Protein AF-A0A9N9ESG4-F1 (afdb_monomer_lite)

Organism: NCBI:txid60492

Structure (mmCIF, N/CA/C/O backbone):
data_AF-A0A9N9ESG4-F1
#
_entry.id   AF-A0A9N9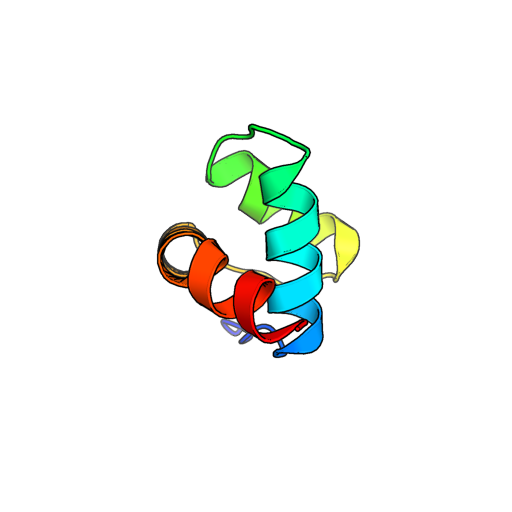ESG4-F1
#
loop_
_atom_site.group_PDB
_atom_site.id
_atom_site.type_symbol
_atom_site.label_atom_id
_atom_site.label_alt_id
_atom_site.label_comp_id
_atom_site.label_asym_id
_at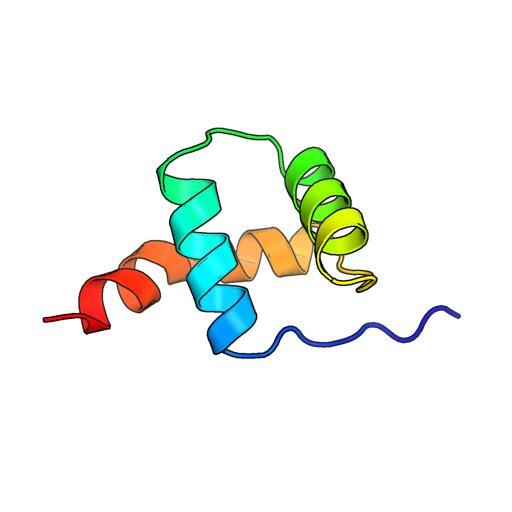om_site.label_entity_id
_atom_site.label_seq_id
_atom_site.pdbx_PDB_ins_code
_atom_site.Cartn_x
_atom_site.Cartn_y
_atom_site.Cartn_z
_atom_site.occupancy
_atom_site.B_iso_or_equiv
_atom_site.auth_seq_id
_atom_site.auth_comp_id
_atom_site.auth_asym_id
_atom_site.auth_atom_id
_atom_site.pdbx_PDB_model_num
ATOM 1 N N . MET A 1 1 ? -7.100 2.710 21.268 1.00 47.41 1 MET A N 1
ATOM 2 C CA . MET A 1 1 ? -6.027 2.645 20.247 1.00 47.41 1 MET A CA 1
ATOM 3 C C . MET A 1 1 ? -6.611 1.969 19.013 1.00 47.41 1 MET A C 1
ATOM 5 O O . MET A 1 1 ? -7.067 0.841 19.171 1.00 47.41 1 MET A O 1
ATOM 9 N N . PRO A 1 2 ? -6.688 2.612 17.833 1.00 48.66 2 PRO A N 1
ATOM 10 C CA . PRO A 1 2 ? -7.137 1.915 16.629 1.00 48.66 2 PRO A CA 1
ATOM 11 C C . PRO A 1 2 ? -6.208 0.720 16.394 1.00 48.66 2 PRO A C 1
ATOM 13 O O . PRO A 1 2 ? -4.983 0.877 16.398 1.00 48.66 2 PRO A O 1
ATOM 16 N N . LYS A 1 3 ? -6.778 -0.485 16.285 1.00 56.59 3 LYS A N 1
ATOM 17 C CA . LYS A 1 3 ? -5.996 -1.693 16.013 1.00 56.59 3 LYS A CA 1
ATOM 18 C C . LYS A 1 3 ? -5.304 -1.488 14.668 1.00 56.59 3 LYS A C 1
ATOM 20 O O . LYS A 1 3 ? -5.963 -1.213 13.671 1.00 56.59 3 LYS A O 1
ATOM 25 N N . ARG A 1 4 ? -3.970 -1.556 14.662 1.00 63.41 4 ARG A N 1
ATOM 26 C CA . ARG A 1 4 ? -3.185 -1.570 13.426 1.00 63.41 4 ARG A CA 1
ATOM 27 C C . ARG A 1 4 ? -3.554 -2.852 12.701 1.00 63.41 4 ARG A C 1
ATOM 29 O O . ARG A 1 4 ? -3.194 -3.935 13.156 1.00 63.41 4 ARG A O 1
ATOM 36 N N . THR A 1 5 ? -4.313 -2.722 11.630 1.00 71.19 5 THR A N 1
ATOM 37 C CA . THR A 1 5 ? -4.773 -3.871 10.864 1.00 71.19 5 THR A CA 1
ATOM 38 C C . THR A 1 5 ? -3.784 -4.121 9.737 1.00 71.19 5 THR A C 1
ATOM 40 O O . THR A 1 5 ? -3.362 -3.203 9.032 1.00 71.19 5 THR A O 1
ATOM 43 N N . THR A 1 6 ? -3.366 -5.372 9.599 1.00 80.62 6 THR A N 1
ATOM 44 C CA . THR A 1 6 ? -2.482 -5.806 8.520 1.00 80.62 6 THR A CA 1
ATOM 45 C C . THR A 1 6 ? -3.301 -5.975 7.246 1.00 80.62 6 THR A C 1
ATOM 47 O O . THR A 1 6 ? -4.326 -6.649 7.267 1.00 80.62 6 THR A O 1
ATOM 50 N N . LEU A 1 7 ? -2.848 -5.382 6.138 1.00 87.94 7 LEU A N 1
ATOM 51 C CA . LEU A 1 7 ? -3.456 -5.626 4.830 1.00 87.94 7 LEU A CA 1
ATOM 52 C C . LEU A 1 7 ? -3.281 -7.095 4.426 1.00 87.94 7 LEU A C 1
ATOM 54 O O . LEU A 1 7 ? -2.214 -7.682 4.647 1.00 87.94 7 LEU A O 1
ATOM 58 N N . THR A 1 8 ? -4.302 -7.669 3.798 1.00 89.75 8 THR A N 1
ATOM 59 C CA . THR A 1 8 ? -4.208 -8.990 3.165 1.00 89.75 8 THR A CA 1
ATOM 60 C C . THR A 1 8 ? -3.286 -8.929 1.948 1.00 89.75 8 THR A C 1
ATOM 62 O O . THR A 1 8 ? -2.970 -7.849 1.444 1.00 89.75 8 THR A O 1
ATOM 65 N N . ASP A 1 9 ? -2.820 -10.075 1.455 1.00 88.00 9 ASP A N 1
ATOM 66 C CA . ASP A 1 9 ? -1.946 -10.073 0.278 1.00 88.00 9 ASP A CA 1
ATOM 67 C C . ASP A 1 9 ? -2.666 -9.595 -0.988 1.00 88.00 9 ASP A C 1
ATOM 69 O O . ASP A 1 9 ? -2.066 -8.850 -1.760 1.00 88.00 9 ASP A O 1
ATOM 73 N N . THR A 1 10 ? -3.968 -9.872 -1.122 1.00 89.88 10 THR A N 1
ATOM 74 C CA . THR A 1 10 ? -4.824 -9.296 -2.172 1.00 89.88 10 THR A CA 1
ATOM 75 C C . THR A 1 10 ? -4.890 -7.772 -2.077 1.00 89.88 10 THR A C 1
ATOM 77 O O . THR A 1 10 ? -4.668 -7.083 -3.067 1.00 89.88 10 THR A O 1
ATOM 80 N N . GLN A 1 11 ? -5.104 -7.219 -0.877 1.00 91.88 11 GLN A N 1
ATOM 81 C CA . GLN A 1 11 ? -5.110 -5.767 -0.672 1.00 91.88 11 GLN A CA 1
ATOM 82 C C . GLN A 1 11 ? -3.746 -5.145 -0.982 1.00 91.88 11 GLN A C 1
ATOM 84 O O . GLN A 1 11 ? -3.667 -4.101 -1.622 1.00 91.88 11 GLN A O 1
ATOM 89 N N . LYS A 1 12 ? -2.646 -5.787 -0.568 1.00 91.75 12 LYS A N 1
ATOM 90 C CA . LYS A 1 12 ? -1.295 -5.318 -0.910 1.00 91.75 12 LYS A CA 1
ATOM 91 C C . LYS A 1 12 ? -1.075 -5.328 -2.420 1.00 91.75 12 LYS A C 1
ATOM 93 O O . LYS A 1 12 ? -0.480 -4.387 -2.926 1.00 91.75 12 LYS A O 1
ATOM 98 N N . PHE A 1 13 ? -1.544 -6.358 -3.121 1.00 90.94 13 PHE A N 1
ATOM 99 C CA . PHE A 1 13 ? -1.438 -6.454 -4.573 1.00 90.94 13 PHE A CA 1
ATOM 100 C C . PHE A 1 13 ? -2.243 -5.351 -5.275 1.00 90.94 13 PHE A C 1
ATOM 102 O O . PHE A 1 13 ? -1.671 -4.578 -6.039 1.00 90.94 13 PHE A O 1
ATOM 109 N N . GLU A 1 14 ? -3.526 -5.184 -4.938 1.00 92.38 14 GLU A N 1
ATOM 110 C CA . GLU A 1 14 ? -4.354 -4.098 -5.480 1.00 92.38 14 GLU A CA 1
ATOM 111 C C . GLU A 1 14 ? -3.756 -2.716 -5.203 1.00 92.38 14 GLU A C 1
ATOM 113 O O . GLU A 1 14 ? -3.767 -1.837 -6.065 1.00 92.38 14 GLU A O 1
ATOM 118 N N . PHE A 1 15 ? -3.218 -2.516 -3.999 1.00 93.38 15 PHE A N 1
ATOM 119 C CA . PHE A 1 15 ? -2.522 -1.287 -3.647 1.00 93.38 15 PHE A CA 1
ATOM 120 C C . PHE A 1 15 ? -1.274 -1.074 -4.517 1.00 93.38 15 PHE A C 1
ATOM 122 O O . PHE A 1 15 ? -1.056 0.034 -5.004 1.00 93.38 15 PHE A O 1
ATOM 129 N N . CYS A 1 16 ? -0.473 -2.117 -4.751 1.00 91.94 16 CYS A N 1
ATOM 130 C CA . CYS A 1 16 ? 0.692 -2.060 -5.633 1.00 91.94 16 CYS A CA 1
ATOM 131 C C . CYS A 1 16 ? 0.315 -1.686 -7.075 1.00 91.94 16 CYS A C 1
ATOM 133 O O . CYS A 1 16 ? 1.010 -0.867 -7.677 1.00 91.94 16 CYS A O 1
ATOM 135 N N . VAL A 1 17 ? -0.781 -2.239 -7.607 1.00 92.00 17 VAL A N 1
ATOM 136 C CA . VAL A 1 17 ? -1.315 -1.883 -8.933 1.00 92.00 17 VAL A CA 1
ATOM 137 C C . VAL A 1 17 ? -1.742 -0.415 -8.953 1.00 92.00 17 VAL A C 1
ATOM 139 O O . VAL A 1 17 ? -1.270 0.355 -9.787 1.00 92.00 17 VAL A O 1
ATOM 142 N N . TYR A 1 18 ? -2.541 0.014 -7.973 1.00 92.56 18 TYR A N 1
ATOM 143 C CA . TYR A 1 18 ? -2.980 1.406 -7.870 1.00 92.56 18 TYR A CA 1
ATOM 144 C C . TYR A 1 18 ? -1.799 2.386 -7.792 1.00 92.56 18 TYR A C 1
ATOM 146 O O . TYR A 1 18 ? -1.779 3.385 -8.509 1.00 92.56 18 TYR A O 1
ATOM 154 N N . ALA A 1 19 ? -0.793 2.083 -6.969 1.00 91.94 19 ALA A N 1
ATOM 155 C CA . ALA A 1 19 ? 0.402 2.905 -6.788 1.00 91.94 19 ALA A CA 1
ATOM 156 C C . ALA A 1 19 ? 1.378 2.866 -7.979 1.00 91.94 19 ALA A C 1
ATOM 158 O O . ALA A 1 19 ? 2.252 3.727 -8.092 1.00 91.94 19 ALA A O 1
ATOM 159 N N . ARG A 1 20 ? 1.282 1.861 -8.861 1.00 88.25 20 ARG A N 1
ATOM 160 C CA . ARG A 1 20 ? 2.012 1.848 -10.137 1.00 88.25 20 ARG A CA 1
ATOM 161 C C . ARG A 1 20 ? 1.435 2.896 -11.083 1.00 88.25 20 ARG A C 1
ATOM 163 O O . ARG A 1 20 ? 2.204 3.655 -11.668 1.00 88.25 20 ARG A O 1
ATOM 170 N N . ASP A 1 21 ? 0.112 2.947 -11.177 1.00 89.31 21 ASP A N 1
ATOM 171 C CA . ASP A 1 21 ? -0.590 3.771 -12.162 1.00 89.31 21 ASP A CA 1
ATOM 172 C C . ASP A 1 21 ? -0.850 5.202 -11.644 1.00 89.31 21 ASP A C 1
ATOM 174 O O . ASP A 1 21 ? -1.031 6.133 -12.424 1.00 89.31 21 ASP A O 1
ATOM 178 N N . ASN A 1 22 ? -0.798 5.410 -10.322 1.00 89.56 22 ASN A N 1
ATOM 179 C CA . ASN A 1 22 ? -0.990 6.705 -9.672 1.00 89.56 22 ASN A CA 1
ATOM 180 C C . ASN A 1 22 ? 0.253 7.074 -8.865 1.00 89.56 22 ASN A C 1
ATOM 182 O O . ASN A 1 22 ? 0.569 6.403 -7.893 1.00 89.56 22 ASN A O 1
ATOM 186 N N . LYS A 1 23 ? 0.930 8.179 -9.197 1.00 87.50 23 LYS A N 1
ATOM 187 C CA . LYS A 1 23 ? 2.038 8.703 -8.380 1.00 87.50 23 LYS A CA 1
ATOM 188 C C . LYS A 1 23 ? 1.502 9.623 -7.284 1.00 87.50 23 LYS A C 1
ATOM 190 O O . LYS A 1 23 ? 1.367 10.824 -7.497 1.00 87.50 23 LYS A O 1
ATOM 195 N N . LYS A 1 24 ? 1.203 9.055 -6.114 1.00 92.38 24 LYS A N 1
ATOM 196 C CA . LYS A 1 24 ? 0.763 9.798 -4.922 1.00 92.38 24 LYS A CA 1
ATOM 197 C C . LYS A 1 24 ? 1.807 9.798 -3.807 1.00 92.38 24 LYS A C 1
ATOM 199 O O . LYS A 1 24 ? 2.751 9.004 -3.802 1.00 92.38 24 LYS A O 1
ATOM 204 N N . THR A 1 25 ? 1.639 10.706 -2.852 1.00 92.75 25 THR A N 1
ATOM 205 C CA . THR A 1 25 ? 2.433 10.757 -1.620 1.00 92.75 25 THR A CA 1
ATOM 206 C C . THR A 1 25 ? 2.000 9.668 -0.626 1.00 92.75 25 THR A C 1
ATOM 208 O O . THR A 1 25 ? 0.909 9.106 -0.724 1.00 92.75 25 THR A O 1
ATOM 211 N N . ARG A 1 26 ? 2.847 9.346 0.366 1.00 92.75 26 ARG A N 1
ATOM 212 C CA . ARG A 1 26 ? 2.513 8.325 1.383 1.00 92.75 26 ARG A CA 1
ATOM 213 C C . ARG A 1 26 ? 1.242 8.662 2.182 1.00 92.75 26 ARG A C 1
ATOM 215 O O . ARG A 1 26 ? 0.424 7.755 2.325 1.00 92.75 26 ARG A O 1
ATOM 222 N N . PRO A 1 27 ? 1.018 9.911 2.639 1.00 93.62 27 PRO A N 1
ATOM 223 C CA . PRO A 1 27 ? -0.223 10.277 3.326 1.00 93.62 27 PRO A CA 1
ATOM 224 C C . PRO A 1 27 ? -1.469 10.082 2.458 1.00 93.62 27 PRO A C 1
ATOM 226 O O . PRO A 1 27 ? -2.499 9.618 2.943 1.00 93.62 27 PRO A O 1
ATOM 229 N N . GLU A 1 28 ? -1.376 10.372 1.158 1.00 94.69 28 GLU A N 1
ATOM 230 C CA . GLU A 1 28 ? -2.486 10.143 0.231 1.00 94.69 28 GLU A CA 1
ATOM 231 C C . GLU A 1 28 ? -2.796 8.655 0.050 1.00 94.69 28 GLU A C 1
ATOM 233 O O . GLU A 1 28 ? -3.964 8.285 -0.018 1.00 94.69 28 GLU A O 1
ATOM 238 N N . TYR A 1 29 ? -1.782 7.786 0.014 1.00 94.75 29 TYR A N 1
ATOM 239 C CA . TYR A 1 29 ? -2.010 6.339 -0.021 1.00 94.75 29 TYR A CA 1
ATOM 240 C C . TYR A 1 29 ? -2.637 5.809 1.266 1.00 94.75 29 TYR A C 1
ATOM 242 O O . TYR A 1 29 ? -3.505 4.943 1.199 1.00 94.75 29 TYR A O 1
ATOM 250 N N . VAL A 1 30 ? -2.226 6.327 2.430 1.00 92.88 30 VAL A N 1
ATOM 251 C CA . VAL A 1 30 ? -2.866 5.989 3.711 1.00 92.88 30 VAL A CA 1
ATOM 252 C C . VAL A 1 30 ? -4.348 6.347 3.660 1.00 92.88 30 VAL A C 1
ATOM 254 O O . VAL A 1 30 ? -5.185 5.499 3.963 1.00 92.88 30 VAL A O 1
ATOM 257 N N . LYS A 1 31 ? -4.667 7.569 3.216 1.00 94.12 31 LYS A N 1
ATOM 258 C CA . LYS A 1 31 ? -6.047 8.035 3.081 1.00 94.12 31 LYS A CA 1
ATOM 259 C C . LYS A 1 31 ? -6.843 7.174 2.098 1.00 94.12 31 LYS A C 1
ATOM 261 O O . LYS A 1 31 ? -7.933 6.736 2.437 1.00 94.12 31 LYS A O 1
ATOM 266 N N . TRP A 1 32 ? -6.278 6.857 0.933 1.00 94.31 32 TRP A N 1
ATOM 267 C CA . TRP A 1 32 ? -6.930 5.997 -0.059 1.00 94.31 32 TRP A CA 1
ATOM 268 C C . TRP A 1 32 ? -7.240 4.594 0.487 1.00 94.31 32 TRP A C 1
ATOM 270 O O . TRP A 1 32 ? -8.318 4.065 0.238 1.00 94.31 32 TRP A O 1
ATOM 280 N N . ILE A 1 33 ? -6.331 3.994 1.264 1.00 92.50 33 ILE A N 1
ATOM 281 C CA . ILE A 1 33 ? -6.549 2.686 1.911 1.00 92.50 33 ILE A CA 1
ATOM 282 C C . ILE A 1 33 ? -7.656 2.757 2.966 1.00 92.50 33 ILE A C 1
ATOM 284 O O . ILE A 1 33 ? -8.495 1.856 3.041 1.00 92.50 33 ILE A O 1
ATOM 288 N N . GLU A 1 34 ? -7.656 3.818 3.773 1.00 92.62 34 GLU A N 1
ATOM 289 C CA . GLU A 1 34 ? -8.676 4.042 4.797 1.00 92.62 34 GLU A CA 1
ATOM 290 C C . GLU A 1 34 ? -10.054 4.258 4.157 1.00 92.62 34 GLU A C 1
ATOM 292 O O . GLU A 1 34 ? -11.023 3.641 4.590 1.00 92.62 34 GLU A O 1
ATOM 297 N N . GLU A 1 35 ? -10.135 5.028 3.071 1.00 93.19 35 GLU A N 1
ATOM 298 C CA . GLU A 1 35 ? -11.369 5.257 2.311 1.00 93.19 35 GLU A CA 1
ATOM 299 C C . GLU A 1 35 ? -11.857 3.998 1.578 1.0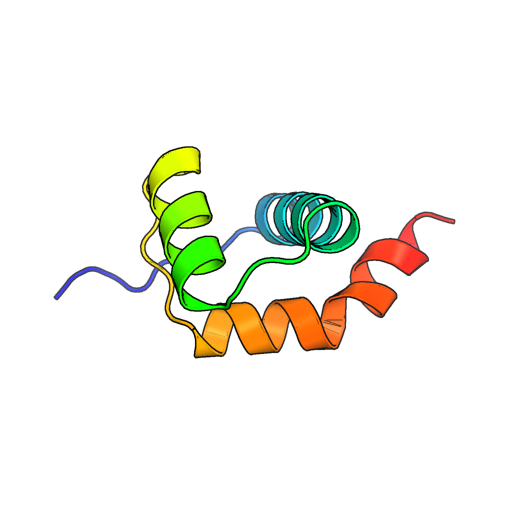0 93.19 35 GLU A C 1
ATOM 301 O O . GLU A 1 35 ? -13.052 3.713 1.575 1.00 93.19 35 GLU A O 1
ATOM 306 N N . LYS A 1 36 ? -10.950 3.224 0.968 1.00 92.88 36 LYS A N 1
ATOM 307 C CA . LYS A 1 36 ? -11.316 2.059 0.150 1.00 92.88 36 LYS A CA 1
ATOM 308 C C . LYS A 1 36 ? -11.712 0.840 0.981 1.00 92.88 36 LYS A C 1
ATOM 310 O O . LYS A 1 36 ? -12.626 0.114 0.595 1.00 92.88 36 LYS A O 1
ATOM 315 N N . TRP A 1 37 ? -11.009 0.576 2.081 1.00 92.00 37 TRP A N 1
ATOM 316 C CA . TRP A 1 37 ? -11.187 -0.658 2.857 1.00 92.00 37 TRP A CA 1
ATOM 317 C C . TRP A 1 37 ? -11.616 -0.425 4.310 1.00 92.00 37 TRP A C 1
ATOM 319 O O . TRP A 1 37 ? -11.847 -1.397 5.026 1.00 92.00 37 TRP A O 1
ATOM 329 N N . GLY A 1 38 ? -11.710 0.825 4.780 1.00 88.81 38 GLY A N 1
ATOM 330 C CA . GLY A 1 38 ? -11.992 1.119 6.191 1.00 88.81 38 GLY A CA 1
ATOM 331 C C . GLY A 1 38 ? -10.854 0.699 7.126 1.00 88.81 38 GLY A C 1
ATOM 332 O O . GLY A 1 38 ? -11.066 0.485 8.321 1.00 88.81 38 GLY A O 1
ATOM 333 N N . VAL A 1 39 ? -9.643 0.521 6.584 1.00 88.12 39 VAL A N 1
ATOM 334 C CA . VAL A 1 39 ? -8.487 -0.007 7.312 1.00 88.12 39 VAL A CA 1
ATOM 335 C C . VAL A 1 39 ? -7.499 1.111 7.601 1.00 88.12 39 VAL A C 1
ATOM 337 O O . VAL A 1 39 ? -7.039 1.798 6.694 1.00 88.12 39 VAL A O 1
ATOM 340 N N . LYS A 1 40 ? -7.094 1.252 8.865 1.00 89.50 40 LYS A N 1
ATOM 341 C CA . LYS A 1 40 ? -6.079 2.232 9.250 1.00 89.50 40 LYS A CA 1
ATOM 342 C C . LYS A 1 40 ? -4.673 1.649 9.144 1.00 89.50 40 LYS A C 1
ATOM 344 O O . LYS A 1 40 ? -4.301 0.750 9.901 1.00 89.50 40 LYS A O 1
ATOM 349 N N . VAL A 1 41 ? -3.877 2.213 8.242 1.00 88.19 41 VAL A N 1
ATOM 350 C CA . VAL A 1 41 ? -2.456 1.893 8.050 1.00 88.19 41 VAL A CA 1
ATOM 351 C C . VAL A 1 41 ? -1.589 3.118 8.340 1.00 88.19 41 VAL A C 1
ATOM 353 O O . VAL A 1 41 ? -2.081 4.238 8.414 1.00 88.19 41 VAL A O 1
ATOM 356 N N . ASN A 1 42 ? -0.288 2.918 8.544 1.00 90.06 42 ASN A N 1
ATOM 357 C CA . ASN A 1 42 ? 0.672 4.014 8.693 1.00 90.06 42 ASN A CA 1
ATOM 358 C C . ASN A 1 42 ? 1.584 4.115 7.463 1.00 90.06 42 ASN A C 1
ATOM 360 O O . ASN A 1 42 ? 1.733 3.168 6.689 1.00 90.06 42 ASN A O 1
ATOM 364 N N . GLU A 1 43 ? 2.249 5.257 7.310 1.00 91.50 43 GLU A N 1
ATOM 365 C CA . GLU A 1 43 ? 3.142 5.514 6.174 1.00 91.50 43 GLU A CA 1
ATOM 366 C C . GLU A 1 43 ? 4.330 4.543 6.093 1.00 91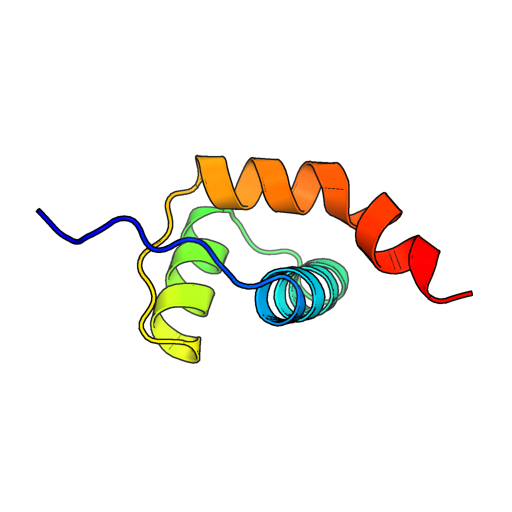.50 43 GLU A C 1
ATOM 368 O O . GLU A 1 43 ? 4.824 4.251 5.001 1.00 91.50 43 GLU A O 1
ATOM 373 N N . SER A 1 44 ? 4.783 3.990 7.223 1.00 90.56 44 SER A N 1
ATOM 374 C CA . SER A 1 44 ? 5.841 2.974 7.219 1.00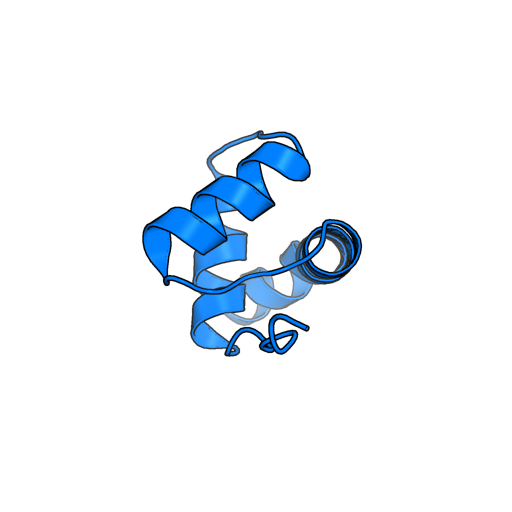 90.56 44 SER A CA 1
ATOM 375 C C . SER A 1 44 ? 5.366 1.646 6.622 1.00 90.56 44 SER A C 1
ATOM 377 O O . SER A 1 44 ? 6.119 1.011 5.883 1.00 90.56 44 SER A O 1
ATOM 379 N N . THR A 1 45 ? 4.105 1.259 6.847 1.00 89.19 45 THR A N 1
ATOM 380 C CA . THR A 1 45 ? 3.477 0.108 6.175 1.00 89.19 45 THR A CA 1
ATOM 381 C C . THR A 1 45 ? 3.398 0.345 4.671 1.00 89.19 45 THR A C 1
ATOM 383 O O . THR A 1 45 ? 3.790 -0.528 3.901 1.00 89.19 45 THR A O 1
ATOM 386 N N . ILE A 1 46 ? 2.979 1.544 4.253 1.00 91.81 46 ILE A N 1
ATOM 387 C CA . ILE A 1 46 ? 2.958 1.939 2.837 1.00 91.81 46 ILE A CA 1
ATOM 388 C C . ILE A 1 46 ? 4.340 1.809 2.216 1.00 91.81 46 ILE A C 1
ATOM 390 O O . ILE A 1 46 ? 4.501 1.158 1.188 1.00 91.81 46 ILE A O 1
ATOM 394 N N . THR A 1 47 ? 5.350 2.375 2.872 1.00 92.19 47 THR A N 1
ATOM 395 C CA . THR A 1 47 ? 6.732 2.344 2.389 1.00 92.19 47 THR A CA 1
ATOM 396 C C . THR A 1 47 ? 7.228 0.911 2.222 1.00 92.19 47 THR A C 1
ATOM 398 O O . THR A 1 47 ? 7.780 0.582 1.177 1.00 92.19 47 THR A O 1
ATOM 401 N N . ARG A 1 48 ? 6.963 0.030 3.194 1.00 90.69 48 ARG A N 1
ATOM 402 C CA . ARG A 1 48 ? 7.364 -1.382 3.126 1.00 90.69 48 ARG A CA 1
ATOM 403 C C . ARG A 1 48 ? 6.663 -2.144 1.998 1.00 90.69 48 ARG A C 1
ATOM 405 O O . ARG A 1 48 ? 7.276 -2.999 1.359 1.00 90.69 48 ARG A O 1
ATOM 412 N N . ILE A 1 49 ? 5.390 -1.846 1.733 1.00 90.00 49 ILE A N 1
ATOM 413 C CA . ILE A 1 49 ? 4.667 -2.466 0.616 1.00 90.00 49 ILE A CA 1
ATOM 414 C C . ILE A 1 49 ? 5.218 -1.952 -0.717 1.00 90.00 49 ILE A C 1
ATOM 416 O O . ILE A 1 49 ? 5.533 -2.762 -1.583 1.00 90.00 49 ILE A O 1
ATOM 420 N N . LEU A 1 50 ? 5.434 -0.640 -0.848 1.00 89.81 50 LEU A N 1
ATOM 421 C CA . LEU A 1 50 ? 5.990 -0.035 -2.060 1.00 89.81 50 LEU A CA 1
ATOM 422 C C . LEU A 1 50 ? 7.422 -0.504 -2.361 1.00 89.81 50 LEU A C 1
ATOM 424 O O . LEU A 1 50 ? 7.756 -0.705 -3.521 1.00 89.81 50 LEU A O 1
ATOM 428 N N . GLN A 1 51 ? 8.251 -0.742 -1.340 1.00 89.31 51 GLN A N 1
ATOM 429 C CA . GLN A 1 51 ? 9.595 -1.318 -1.504 1.00 89.31 51 GLN A CA 1
ATOM 430 C C . GLN A 1 51 ? 9.574 -2.734 -2.089 1.00 89.31 51 GLN A C 1
ATOM 432 O O . GLN A 1 51 ? 10.514 -3.131 -2.764 1.00 89.31 51 GLN A O 1
ATOM 437 N N . THR A 1 52 ? 8.505 -3.493 -1.838 1.00 86.25 52 THR A N 1
ATOM 438 C CA . THR A 1 52 ? 8.326 -4.852 -2.375 1.00 86.25 52 THR A CA 1
ATOM 439 C C . THR A 1 52 ? 7.370 -4.882 -3.568 1.00 86.25 52 THR A C 1
ATOM 441 O O . THR A 1 52 ? 6.963 -5.960 -3.994 1.00 86.25 52 THR A O 1
ATOM 444 N N . LYS A 1 53 ? 7.003 -3.712 -4.119 1.00 81.88 53 LYS A N 1
ATOM 445 C CA . LYS A 1 53 ? 6.010 -3.578 -5.194 1.00 81.88 53 LYS A CA 1
ATOM 446 C C . LYS A 1 53 ? 6.414 -4.364 -6.432 1.00 81.88 53 LYS A C 1
ATOM 448 O O . LYS A 1 53 ? 5.618 -5.153 -6.921 1.00 81.88 53 LYS A O 1
ATOM 453 N N . ASP A 1 54 ? 7.646 -4.187 -6.894 1.00 76.94 54 ASP A N 1
ATOM 454 C CA . ASP A 1 54 ? 8.099 -4.803 -8.141 1.00 76.94 54 ASP A CA 1
ATOM 455 C C . ASP A 1 54 ? 8.187 -6.327 -8.001 1.00 76.94 54 ASP A C 1
ATOM 457 O O . ASP A 1 54 ? 7.745 -7.044 -8.883 1.00 76.94 54 ASP A O 1
ATOM 461 N N . GLN A 1 55 ? 8.606 -6.848 -6.844 1.00 79.19 55 GLN A N 1
ATOM 462 C CA . GLN A 1 55 ? 8.559 -8.290 -6.573 1.00 79.19 55 GLN A CA 1
ATOM 463 C C . GLN A 1 55 ? 7.119 -8.833 -6.525 1.00 79.19 55 GLN A C 1
ATOM 465 O O . GLN A 1 55 ? 6.850 -9.929 -7.006 1.00 79.19 55 GLN A O 1
ATOM 470 N N . ARG A 1 56 ? 6.181 -8.070 -5.948 1.00 76.31 56 ARG A N 1
ATOM 471 C CA . ARG A 1 56 ? 4.761 -8.454 -5.862 1.00 76.31 56 ARG A CA 1
ATOM 472 C C . ARG A 1 56 ? 4.055 -8.426 -7.215 1.00 76.31 56 ARG A C 1
ATOM 474 O O . ARG A 1 56 ? 3.133 -9.207 -7.399 1.00 76.31 56 ARG A O 1
ATOM 481 N N . LEU A 1 57 ? 4.462 -7.531 -8.116 1.00 77.06 57 LEU A N 1
ATOM 482 C CA . LEU A 1 57 ? 3.892 -7.400 -9.459 1.00 77.06 57 LEU A CA 1
ATOM 483 C C . LEU A 1 57 ? 4.579 -8.319 -10.484 1.00 77.06 57 LEU A C 1
ATOM 485 O O . LEU A 1 57 ? 3.937 -8.729 -11.439 1.00 77.06 57 LEU A O 1
ATOM 489 N N . SER A 1 58 ? 5.856 -8.666 -10.291 1.00 74.06 58 SER A N 1
ATOM 490 C CA . SER A 1 58 ? 6.596 -9.561 -11.197 1.00 74.06 58 SER A CA 1
ATOM 491 C C . SER A 1 58 ? 6.276 -11.045 -11.010 1.00 74.06 58 SER A C 1
ATOM 493 O O . SER A 1 58 ? 6.547 -11.828 -11.910 1.00 74.06 58 SER A O 1
ATOM 495 N N . ASN A 1 59 ? 5.682 -11.444 -9.881 1.00 63.75 59 ASN A N 1
ATOM 496 C CA . ASN A 1 59 ? 5.218 -12.822 -9.659 1.00 63.75 59 ASN A CA 1
ATOM 497 C C . ASN A 1 59 ? 3.925 -13.166 -10.437 1.00 63.75 59 ASN A C 1
ATOM 499 O O . ASN A 1 59 ? 3.308 -14.193 -10.167 1.00 63.75 59 ASN A O 1
ATOM 503 N N . GLU A 1 60 ? 3.506 -12.308 -11.369 1.00 52.62 60 GLU A N 1
ATOM 504 C CA . GLU A 1 60 ? 2.346 -12.492 -12.248 1.00 52.62 60 GLU A CA 1
ATOM 505 C C . GLU A 1 60 ? 2.747 -12.943 -13.674 1.00 52.62 60 GLU A C 1
ATOM 507 O O . GLU A 1 60 ? 2.055 -12.628 -14.642 1.00 52.62 60 GLU A O 1
ATOM 512 N N . ILE A 1 61 ? 3.871 -13.667 -13.810 1.00 44.34 61 ILE A N 1
ATOM 513 C CA . ILE A 1 61 ? 4.308 -14.326 -15.059 1.00 44.34 61 ILE A CA 1
ATOM 514 C C . ILE A 1 61 ? 4.373 -15.838 -14.854 1.00 44.34 61 ILE A C 1
ATOM 516 O O . ILE A 1 61 ? 5.034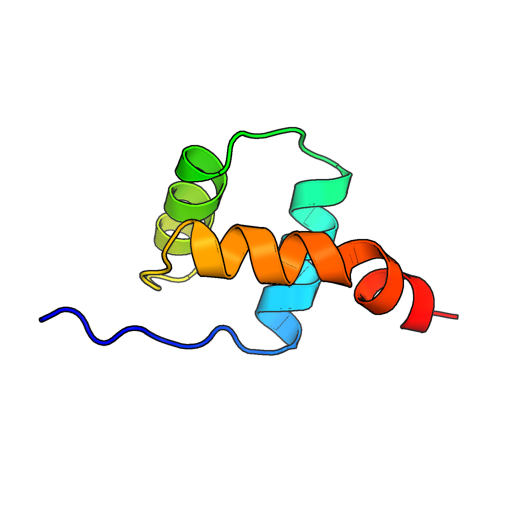 -16.263 -13.878 1.00 44.34 61 ILE A O 1
#

Foldseek 3Di:
DQPQDDDDLVRLLVLLVVCVVDPDDLVVSQVVCCVPPVHGHHSVSVVVSNVCSCVSVVVPD

pLDDT: mean 84.99, std 12.57, range [44.34, 94.75]

Radius of gyration: 11.19 Å; chains: 1; bounding box: 22×25×35 Å

Secondary structure (DSSP, 8-state):
----PPPPHHHHHHHHHHHHH----HHHHHHHHHHHHS----HHHHHHHHHTHHHHHHT--

Sequence (61 aa):
MPKRTTLTDTQKFEFCVYARDNKKTRPEYVKWIEEKWGVKVNESTITRILQTKDQRLSNEI